Protein AF-A0AAX2ZEX8-F1 (afdb_monomer_lite)

Organism: NCBI:txid2813371

Structure (mmCIF, N/CA/C/O backbone):
data_AF-A0AAX2ZEX8-F1
#
_entry.id   AF-A0AAX2ZEX8-F1
#
loop_
_atom_site.group_PDB
_atom_site.id
_atom_site.type_symbol
_atom_site.label_atom_id
_atom_site.label_alt_id
_atom_site.label_comp_id
_atom_site.label_asym_id
_atom_site.label_entity_id
_atom_site.label_seq_id
_atom_site.pdbx_PDB_ins_code
_atom_site.Cartn_x
_atom_site.Cartn_y
_atom_site.Cartn_z
_atom_site.occupancy
_atom_site.B_iso_or_equiv
_atom_site.auth_seq_id
_atom_site.auth_comp_id
_atom_site.auth_asym_id
_atom_site.auth_atom_id
_atom_site.pdbx_PDB_model_num
ATOM 1 N N . MET A 1 1 ? 7.412 3.960 -24.741 1.00 50.50 1 MET A N 1
ATOM 2 C CA . MET A 1 1 ? 6.104 3.374 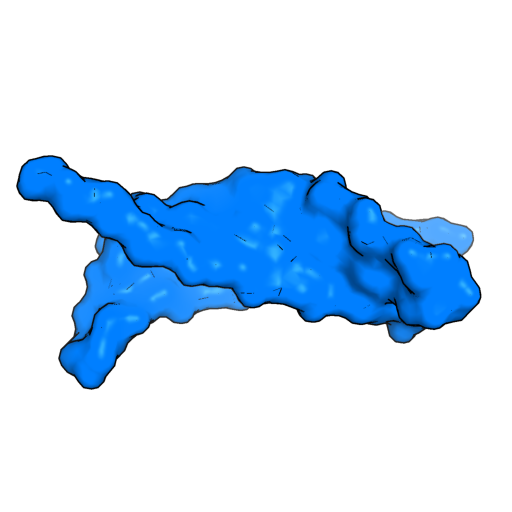-24.384 1.00 50.50 1 MET A CA 1
ATOM 3 C C . MET A 1 1 ? 5.330 4.460 -23.658 1.00 50.50 1 MET A C 1
ATOM 5 O O . MET A 1 1 ? 5.947 5.133 -22.843 1.00 50.50 1 MET A O 1
ATOM 9 N N . SER A 1 2 ? 4.070 4.743 -24.010 1.00 46.53 2 SER A N 1
ATOM 10 C CA . SER A 1 2 ? 3.271 5.671 -23.198 1.00 46.53 2 SER A CA 1
ATOM 11 C C . SER A 1 2 ? 2.874 4.932 -21.926 1.00 46.53 2 SER A C 1
ATOM 13 O O . SER A 1 2 ? 2.040 4.027 -21.977 1.00 46.53 2 SER A O 1
ATOM 15 N N . ASN A 1 3 ? 3.512 5.271 -20.812 1.00 64.06 3 ASN A N 1
ATOM 16 C CA . ASN A 1 3 ? 3.126 4.745 -19.514 1.00 64.06 3 ASN A CA 1
ATOM 17 C C . ASN A 1 3 ? 1.830 5.454 -19.136 1.00 64.06 3 ASN A C 1
ATOM 19 O O . ASN A 1 3 ? 1.839 6.625 -18.768 1.00 64.06 3 ASN A O 1
ATOM 23 N N . ASN A 1 4 ? 0.698 4.785 -19.346 1.00 79.69 4 ASN A N 1
ATOM 24 C CA . ASN A 1 4 ? -0.545 5.287 -18.791 1.00 79.69 4 ASN A CA 1
ATOM 25 C C . ASN A 1 4 ? -0.464 5.104 -17.273 1.00 79.69 4 ASN A C 1
ATOM 27 O O . ASN A 1 4 ? -0.157 3.992 -16.825 1.00 79.69 4 ASN A O 1
ATOM 31 N N . PRO A 1 5 ? -0.745 6.154 -16.488 1.00 90.56 5 PRO A N 1
ATOM 32 C CA . PRO A 1 5 ? -0.756 6.027 -15.045 1.00 90.56 5 PRO A CA 1
ATOM 33 C C . PRO A 1 5 ? -1.766 4.951 -14.640 1.00 90.56 5 PRO A C 1
ATOM 35 O O . PRO A 1 5 ? -2.898 4.901 -15.128 1.00 90.56 5 PRO A O 1
ATOM 38 N N . THR A 1 6 ? -1.334 4.068 -13.752 1.00 93.75 6 THR A N 1
ATOM 39 C CA . THR A 1 6 ? -2.128 2.976 -13.200 1.00 93.75 6 THR A CA 1
ATOM 40 C C . THR A 1 6 ? -2.717 3.411 -11.869 1.00 93.75 6 THR A C 1
ATOM 42 O O . THR A 1 6 ? -1.997 3.819 -10.958 1.00 93.75 6 THR A O 1
ATOM 45 N N . LEU A 1 7 ? -4.042 3.313 -11.763 1.00 95.38 7 LEU A N 1
ATOM 46 C CA . LEU A 1 7 ? -4.778 3.537 -10.527 1.00 95.38 7 LEU A CA 1
ATOM 47 C C . LEU A 1 7 ? -4.855 2.228 -9.737 1.00 95.38 7 LEU A C 1
ATOM 49 O O . LEU A 1 7 ? -5.413 1.242 -10.219 1.00 95.38 7 LEU A O 1
ATOM 53 N N . ILE A 1 8 ? -4.356 2.241 -8.506 1.00 95.31 8 ILE A N 1
ATOM 54 C CA . ILE A 1 8 ? -4.507 1.141 -7.555 1.00 95.31 8 ILE A CA 1
ATOM 55 C C . ILE A 1 8 ? -5.399 1.621 -6.421 1.00 95.31 8 ILE A C 1
ATOM 57 O O . ILE A 1 8 ? -5.158 2.680 -5.846 1.00 95.31 8 ILE A O 1
ATOM 61 N N . THR A 1 9 ? -6.435 0.851 -6.100 1.00 96.94 9 THR A N 1
ATOM 62 C CA . THR A 1 9 ? -7.355 1.158 -5.001 1.00 96.94 9 THR A CA 1
ATOM 63 C C . THR A 1 9 ? -7.573 -0.072 -4.145 1.00 96.94 9 THR A C 1
ATOM 65 O O . THR A 1 9 ? -7.486 -1.201 -4.629 1.00 96.94 9 THR A O 1
ATOM 68 N N . GLY A 1 10 ? -7.878 0.147 -2.874 1.00 97.06 10 GLY A N 1
ATOM 69 C CA . GLY A 1 10 ? -8.243 -0.928 -1.969 1.00 97.06 10 GLY A CA 1
ATOM 70 C C . GLY A 1 10 ? -9.030 -0.415 -0.778 1.00 97.06 10 GLY A C 1
ATOM 71 O O . GLY A 1 10 ? -9.308 0.779 -0.647 1.00 97.06 10 GLY A O 1
ATOM 72 N N . THR A 1 11 ? -9.443 -1.340 0.077 1.00 97.94 11 THR A N 1
ATOM 73 C CA . THR A 1 11 ? -10.195 -1.049 1.299 1.00 97.94 11 THR A CA 1
ATOM 74 C C . THR A 1 11 ? -9.596 -1.846 2.448 1.00 97.94 11 THR A C 1
ATOM 76 O O . THR A 1 11 ? -9.315 -3.031 2.287 1.00 97.94 11 THR A O 1
ATOM 79 N N . ILE A 1 12 ? -9.381 -1.188 3.585 1.00 97.12 12 ILE A N 1
ATOM 80 C CA . ILE A 1 12 ? -8.877 -1.799 4.814 1.00 97.12 12 ILE A CA 1
ATOM 81 C C . ILE A 1 12 ? -10.047 -2.022 5.773 1.00 97.12 12 ILE A C 1
ATOM 83 O O . ILE A 1 12 ? -10.772 -1.083 6.121 1.00 97.12 12 ILE A O 1
ATOM 87 N N . THR A 1 13 ? -10.205 -3.264 6.220 1.00 97.38 13 THR A N 1
ATOM 88 C CA . THR A 1 13 ? -11.138 -3.659 7.278 1.00 97.38 13 THR A CA 1
ATOM 89 C C . THR A 1 13 ? -10.398 -4.368 8.407 1.00 97.38 13 THR A C 1
ATOM 91 O O . THR A 1 13 ? -9.333 -4.942 8.183 1.00 97.38 13 THR A O 1
ATOM 94 N N . ASP A 1 14 ? -10.965 -4.335 9.608 1.00 95.56 14 ASP A N 1
ATOM 95 C CA . ASP A 1 14 ? -10.535 -5.183 10.720 1.00 95.56 14 ASP A CA 1
ATOM 96 C C . ASP A 1 14 ? -11.089 -6.615 10.583 1.00 95.56 14 ASP A C 1
ATOM 98 O O . ASP A 1 14 ? -11.810 -6.943 9.631 1.00 95.56 14 ASP A O 1
ATOM 102 N N . GLU A 1 15 ? -10.761 -7.480 11.541 1.00 95.81 15 GLU A N 1
ATOM 103 C CA . GLU A 1 15 ? -11.209 -8.874 11.588 1.00 95.81 15 GLU A CA 1
ATOM 104 C C . GLU A 1 15 ? -12.734 -9.042 11.720 1.00 95.81 15 GLU A C 1
ATOM 106 O O . GLU A 1 15 ? -13.261 -10.124 11.459 1.00 95.81 15 GLU A O 1
ATOM 111 N N . ASN A 1 16 ? -13.454 -7.976 12.083 1.00 97.44 16 ASN A N 1
ATOM 112 C CA . ASN A 1 16 ? -14.910 -7.941 12.204 1.00 97.44 16 ASN A CA 1
ATOM 113 C C . ASN A 1 16 ? -15.585 -7.310 10.970 1.00 97.44 16 ASN A C 1
ATOM 115 O O . ASN A 1 16 ? -16.779 -7.002 11.014 1.00 97.44 16 ASN A O 1
ATOM 119 N N . ASN A 1 17 ? -14.848 -7.121 9.866 1.00 96.44 17 ASN A N 1
ATOM 120 C CA . ASN A 1 17 ? -15.286 -6.438 8.640 1.00 96.44 17 ASN A CA 1
ATOM 121 C C . ASN A 1 17 ? -15.664 -4.958 8.837 1.00 96.44 17 ASN A C 1
ATOM 123 O O . ASN A 1 17 ? -16.413 -4.392 8.033 1.00 96.44 17 ASN A O 1
ATOM 127 N N . LYS A 1 18 ? -15.161 -4.297 9.883 1.00 97.62 18 LYS A N 1
ATOM 128 C CA . LYS A 1 18 ? -15.371 -2.861 10.082 1.00 97.62 18 LYS A CA 1
ATOM 129 C C . LYS A 1 18 ? -14.276 -2.070 9.373 1.00 97.62 18 LYS A C 1
ATOM 131 O O . LYS A 1 18 ? -13.103 -2.420 9.442 1.00 97.62 18 LYS A O 1
ATOM 136 N N . TYR A 1 19 ? -14.654 -0.975 8.715 1.00 97.88 19 TYR A N 1
ATOM 137 C CA . TYR A 1 19 ? -13.700 -0.096 8.039 1.00 97.88 19 TYR A CA 1
ATOM 138 C C . TYR A 1 19 ? -12.689 0.517 9.010 1.00 97.88 19 TYR A C 1
ATOM 140 O O . TYR A 1 19 ? -13.060 1.040 10.067 1.00 97.88 19 TYR A O 1
ATOM 148 N N . VAL A 1 20 ? -11.416 0.499 8.613 1.00 97.44 20 VAL A N 1
ATOM 149 C CA . VAL A 1 20 ? -10.311 1.068 9.390 1.00 97.44 20 VAL A CA 1
ATOM 150 C C . VAL A 1 20 ? -9.855 2.360 8.733 1.00 97.44 20 VAL A C 1
ATOM 152 O O . VAL A 1 20 ? -9.253 2.339 7.667 1.00 97.44 20 VAL A O 1
ATOM 155 N N . SER A 1 21 ? -10.118 3.487 9.388 1.00 97.00 21 SER A N 1
ATOM 156 C CA . SER A 1 21 ? -9.616 4.793 8.957 1.00 97.00 21 SER A CA 1
ATOM 157 C C . SER A 1 21 ? -8.206 5.061 9.475 1.00 97.00 21 SER A C 1
ATOM 159 O O . SER A 1 21 ? -7.879 4.637 10.587 1.00 97.00 21 SER A O 1
ATOM 161 N N . LYS A 1 22 ? -7.426 5.869 8.748 1.00 96.69 22 LYS A N 1
ATOM 162 C CA . LYS A 1 22 ? -6.076 6.326 9.134 1.00 96.69 22 LYS A CA 1
ATOM 163 C C . LYS A 1 22 ? -5.019 5.218 9.254 1.00 96.69 22 LYS A C 1
ATOM 165 O O . LYS A 1 22 ? -3.944 5.477 9.789 1.00 96.69 22 LYS A O 1
ATOM 170 N N . ALA A 1 23 ? -5.279 4.012 8.749 1.00 97.25 23 ALA A N 1
AT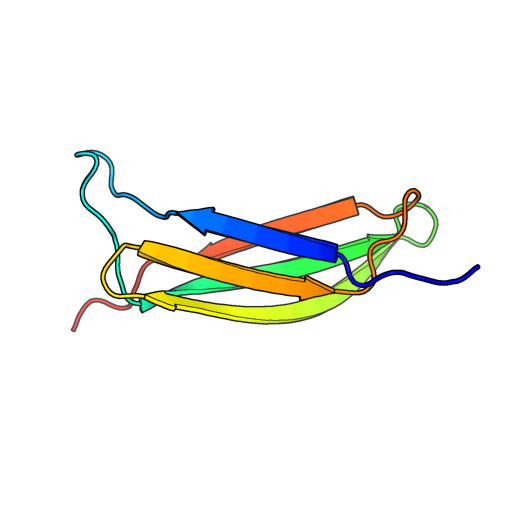OM 171 C CA . ALA A 1 23 ? -4.201 3.063 8.476 1.00 97.25 23 ALA A CA 1
ATOM 172 C C . ALA A 1 23 ? -3.248 3.674 7.440 1.00 97.25 23 ALA A C 1
ATOM 174 O O . ALA A 1 23 ? -3.723 4.301 6.486 1.00 97.25 23 ALA A O 1
ATOM 175 N N . VAL A 1 24 ? -1.941 3.491 7.629 1.00 97.50 24 VAL A N 1
ATOM 176 C CA . VAL A 1 24 ? -0.911 3.907 6.667 1.00 97.50 24 VAL A CA 1
ATOM 177 C C . VAL A 1 24 ? -0.686 2.764 5.694 1.00 97.50 24 VAL A C 1
ATOM 179 O O . VAL A 1 24 ? -0.472 1.628 6.111 1.00 97.50 24 VAL A O 1
ATOM 182 N N . ILE A 1 25 ? -0.708 3.068 4.403 1.00 98.06 25 ILE A N 1
ATOM 183 C CA . ILE A 1 25 ? -0.356 2.126 3.347 1.00 98.06 25 ILE A CA 1
ATOM 184 C C . ILE A 1 25 ? 0.909 2.658 2.681 1.00 98.06 25 ILE A C 1
ATOM 186 O O . ILE A 1 25 ? 0.904 3.785 2.187 1.00 98.06 25 ILE A O 1
ATOM 190 N N . GLN A 1 26 ? 1.978 1.866 2.688 1.00 98.00 26 GLN A N 1
ATOM 191 C CA . GLN A 1 26 ? 3.199 2.095 1.915 1.00 98.00 26 GLN A CA 1
ATOM 192 C C . GLN A 1 26 ? 3.145 1.270 0.636 1.00 98.00 26 GLN A C 1
ATOM 194 O O . GLN A 1 26 ? 2.711 0.116 0.669 1.00 98.00 26 GLN A O 1
ATOM 199 N N . LEU A 1 27 ? 3.623 1.847 -0.463 1.00 98.06 27 LEU A N 1
ATOM 200 C CA . LEU A 1 27 ? 3.815 1.151 -1.727 1.00 98.06 27 LEU A CA 1
ATOM 201 C C . LEU A 1 27 ? 5.283 1.229 -2.144 1.00 98.06 27 LEU A C 1
ATOM 203 O O . LEU A 1 27 ? 5.854 2.320 -2.233 1.00 98.06 27 LEU A O 1
ATOM 207 N N . VAL A 1 28 ? 5.868 0.072 -2.440 1.00 97.56 28 VAL A N 1
ATOM 208 C CA . VAL A 1 28 ? 7.221 -0.039 -2.994 1.00 97.56 28 VAL A CA 1
ATOM 209 C C . VAL A 1 28 ? 7.204 -0.771 -4.330 1.00 97.56 28 VAL A C 1
ATOM 211 O O . VAL A 1 28 ? 6.367 -1.645 -4.570 1.00 97.56 28 VAL A O 1
ATOM 214 N N . GLN A 1 29 ? 8.148 -0.414 -5.195 1.00 97.19 29 GLN A N 1
ATOM 215 C CA . GLN A 1 29 ? 8.460 -1.126 -6.429 1.00 97.19 29 GLN A CA 1
ATOM 216 C C . GLN A 1 29 ? 9.734 -1.945 -6.236 1.00 97.19 29 GLN A C 1
ATOM 218 O O . GLN A 1 29 ? 10.726 -1.438 -5.713 1.00 97.19 29 GLN A O 1
ATOM 223 N N . ILE A 1 30 ? 9.724 -3.188 -6.701 1.00 97.38 30 ILE A N 1
ATOM 224 C CA . ILE A 1 30 ? 10.836 -4.126 -6.594 1.00 97.38 30 ILE A CA 1
ATOM 225 C C . ILE A 1 30 ? 11.259 -4.549 -8.000 1.00 97.38 30 ILE A C 1
ATOM 227 O O . ILE A 1 30 ? 10.515 -5.243 -8.702 1.00 97.38 30 ILE A O 1
ATOM 231 N N . ASP A 1 31 ? 12.481 -4.179 -8.377 1.00 95.94 31 ASP A N 1
ATOM 232 C CA . ASP A 1 31 ? 13.175 -4.751 -9.528 1.00 95.94 31 ASP A CA 1
A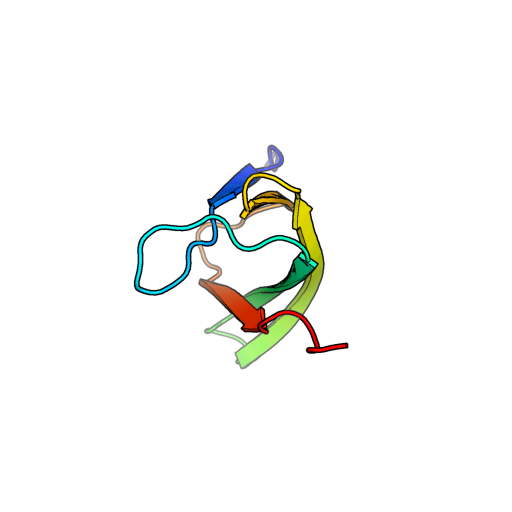TOM 233 C C . ASP A 1 31 ? 13.922 -6.007 -9.066 1.00 95.94 31 ASP A C 1
ATOM 235 O O . ASP A 1 31 ? 14.955 -5.931 -8.394 1.00 95.94 31 ASP A O 1
ATOM 239 N N . LYS A 1 32 ? 13.395 -7.185 -9.414 1.00 89.19 32 LYS A N 1
ATOM 240 C CA . LYS A 1 32 ? 13.998 -8.468 -9.018 1.00 89.19 32 LYS A CA 1
ATOM 241 C C . LYS A 1 32 ? 15.302 -8.780 -9.741 1.00 89.19 32 LYS A C 1
ATOM 243 O O . LYS A 1 32 ? 16.097 -9.555 -9.216 1.00 89.19 32 LYS A O 1
ATOM 248 N N . ASN A 1 33 ? 15.518 -8.211 -10.923 1.00 92.38 33 ASN A N 1
ATOM 249 C CA . ASN A 1 33 ? 16.725 -8.465 -11.702 1.00 92.38 33 ASN A CA 1
ATOM 250 C C . ASN A 1 33 ? 17.907 -7.691 -11.116 1.00 92.38 33 ASN A C 1
ATOM 252 O O . ASN A 1 33 ? 19.025 -8.202 -11.082 1.00 92.38 33 ASN A O 1
ATOM 256 N N . LEU A 1 34 ? 17.647 -6.473 -10.633 1.00 92.44 34 LEU A N 1
ATOM 257 C CA . LEU A 1 34 ? 18.657 -5.593 -10.041 1.00 92.44 34 LEU A CA 1
ATOM 258 C C . LEU A 1 34 ? 18.712 -5.661 -8.509 1.00 92.44 34 LEU A C 1
ATOM 260 O O . LEU A 1 34 ? 19.639 -5.117 -7.912 1.00 92.44 34 LEU A O 1
ATOM 264 N N . ASN A 1 35 ? 17.745 -6.332 -7.875 1.00 90.81 35 ASN A N 1
ATOM 265 C CA . ASN A 1 35 ? 17.567 -6.382 -6.423 1.00 90.81 35 ASN A CA 1
ATOM 266 C C . ASN A 1 35 ? 17.445 -4.977 -5.795 1.00 90.81 35 ASN A C 1
ATOM 268 O O . ASN A 1 35 ? 18.006 -4.699 -4.734 1.00 90.81 35 ASN A O 1
ATOM 272 N N . ILE A 1 36 ? 16.732 -4.080 -6.483 1.00 96.06 36 ILE A N 1
ATOM 273 C CA . ILE A 1 36 ? 16.494 -2.697 -6.056 1.00 96.06 36 ILE A CA 1
ATOM 274 C C . ILE A 1 36 ? 15.055 -2.572 -5.563 1.00 96.06 36 ILE A C 1
ATOM 276 O O . ILE A 1 36 ? 14.119 -3.009 -6.233 1.00 96.06 36 ILE A O 1
ATOM 280 N N . ILE A 1 37 ? 14.889 -1.917 -4.415 1.00 96.94 37 ILE A N 1
ATOM 281 C CA . ILE A 1 37 ? 13.592 -1.529 -3.861 1.00 96.94 37 ILE A CA 1
ATOM 282 C C . ILE A 1 37 ? 13.495 -0.005 -3.935 1.00 96.94 37 ILE A C 1
ATOM 284 O O . ILE A 1 37 ? 14.388 0.697 -3.462 1.00 96.94 37 ILE A O 1
ATOM 288 N N . THR A 1 38 ? 12.431 0.500 -4.552 1.00 97.06 38 THR A N 1
ATOM 289 C CA . THR A 1 38 ? 12.150 1.936 -4.680 1.00 97.06 38 THR A CA 1
ATOM 290 C C . THR A 1 38 ? 10.867 2.273 -3.935 1.00 97.06 38 THR A C 1
ATOM 292 O O . THR A 1 38 ? 9.814 1.708 -4.233 1.00 97.06 38 THR A O 1
ATOM 295 N N . ASP A 1 39 ? 10.938 3.217 -2.998 1.00 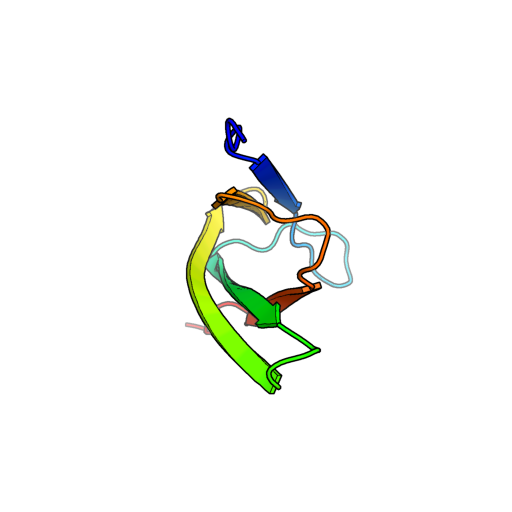96.88 39 ASP A N 1
ATOM 296 C CA . ASP A 1 39 ? 9.754 3.766 -2.339 1.00 96.88 39 ASP A CA 1
ATOM 297 C C . ASP A 1 39 ? 8.933 4.601 -3.329 1.00 96.88 39 ASP A C 1
ATOM 299 O O . ASP A 1 39 ? 9.418 5.600 -3.863 1.00 96.88 39 ASP A O 1
ATOM 303 N N . LEU A 1 40 ? 7.678 4.204 -3.561 1.00 96.56 40 LEU A N 1
ATOM 304 C CA . LEU A 1 40 ? 6.741 4.964 -4.397 1.00 96.56 40 LEU A CA 1
ATOM 305 C C . LEU A 1 40 ? 5.878 5.928 -3.578 1.00 96.56 40 LEU A C 1
ATOM 307 O O . LEU A 1 40 ? 5.317 6.875 -4.129 1.00 96.56 40 LEU A O 1
ATOM 311 N N . GLY A 1 41 ? 5.789 5.716 -2.263 1.00 96.88 41 GLY A N 1
ATOM 312 C CA . GLY A 1 41 ? 5.185 6.651 -1.322 1.00 96.88 41 GLY A CA 1
ATOM 313 C C . GLY A 1 41 ? 4.203 6.003 -0.352 1.00 96.88 41 GLY A C 1
ATOM 314 O O . GLY A 1 41 ? 4.128 4.781 -0.212 1.00 96.88 41 GLY A O 1
ATOM 315 N N . PHE A 1 42 ? 3.442 6.864 0.322 1.00 97.31 42 PHE A N 1
ATOM 316 C CA . PHE A 1 42 ? 2.505 6.492 1.375 1.00 97.31 42 PHE A CA 1
ATOM 317 C C . PHE A 1 42 ? 1.165 7.196 1.182 1.00 97.31 42 PHE A C 1
ATOM 319 O O . PHE A 1 42 ? 1.105 8.320 0.682 1.00 97.31 42 PHE A O 1
ATOM 326 N N . THR A 1 43 ? 0.094 6.562 1.647 1.00 97.19 43 THR A N 1
ATOM 327 C CA . THR A 1 43 ? -1.228 7.180 1.767 1.00 97.19 43 THR A CA 1
ATOM 328 C C . THR A 1 43 ? -1.913 6.734 3.057 1.00 97.19 43 THR A C 1
ATOM 330 O O . THR A 1 43 ? -1.465 5.801 3.729 1.00 97.19 43 THR A O 1
ATOM 333 N N . LEU A 1 44 ? -3.002 7.411 3.407 1.00 97.31 44 LEU A N 1
ATOM 334 C CA . LEU A 1 44 ? -3.860 7.054 4.530 1.00 97.31 44 LEU A CA 1
ATOM 335 C C . LEU A 1 44 ? -5.203 6.556 4.009 1.00 97.31 44 LEU A C 1
ATOM 337 O O . LEU A 1 44 ? -5.757 7.112 3.061 1.00 97.31 44 LEU A O 1
ATOM 341 N N . SER A 1 45 ? -5.747 5.544 4.673 1.00 98.00 45 SER A N 1
ATOM 342 C CA . SER A 1 45 ? -7.141 5.149 4.466 1.00 98.00 45 SER A CA 1
ATOM 343 C C . SER A 1 45 ? -8.110 6.218 4.984 1.00 98.00 45 SER A C 1
ATOM 345 O O . SER A 1 45 ? -7.906 6.808 6.052 1.00 98.00 45 SER A O 1
ATOM 347 N N . ASP A 1 46 ? -9.182 6.461 4.232 1.00 97.88 46 ASP A N 1
ATOM 348 C CA . ASP A 1 46 ? -10.236 7.410 4.595 1.00 97.88 46 ASP A CA 1
ATOM 349 C C . ASP A 1 46 ? -11.204 6.851 5.661 1.00 97.88 46 ASP A C 1
ATOM 351 O O . ASP A 1 46 ? -11.015 5.767 6.213 1.00 97.88 46 ASP A O 1
ATOM 355 N N . ILE A 1 47 ? -12.277 7.591 5.965 1.00 97.31 47 ILE A N 1
ATOM 356 C CA . ILE A 1 47 ? -13.307 7.166 6.933 1.00 97.31 47 ILE A CA 1
ATOM 357 C C . ILE A 1 47 ? -14.031 5.861 6.550 1.00 97.31 47 ILE A C 1
ATOM 359 O O . ILE A 1 47 ? -14.637 5.230 7.411 1.00 97.31 47 ILE A O 1
ATOM 363 N N . ASN A 1 48 ? -13.971 5.458 5.279 1.00 98.06 48 ASN A N 1
ATOM 364 C CA . ASN A 1 48 ? -14.540 4.222 4.744 1.00 98.06 48 ASN A CA 1
ATOM 365 C C . ASN A 1 48 ? -13.457 3.152 4.519 1.00 98.06 48 ASN A C 1
ATOM 367 O O . ASN A 1 48 ? -13.692 2.181 3.801 1.00 98.06 48 ASN A O 1
ATOM 371 N N . GLY 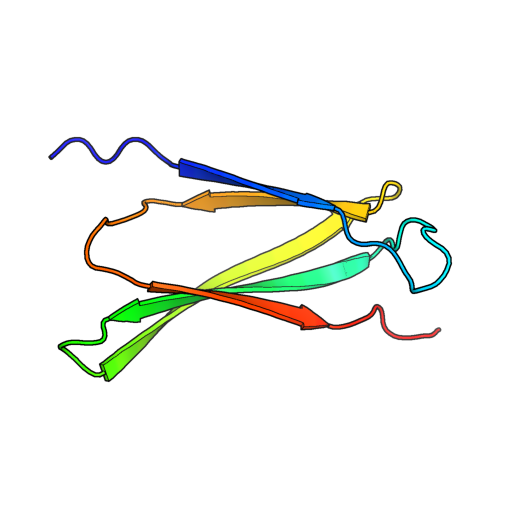A 1 49 ? -12.257 3.340 5.076 1.00 97.94 49 GLY A N 1
ATOM 372 C CA . GLY A 1 49 ? -11.129 2.431 4.911 1.00 97.94 49 GLY A CA 1
ATOM 373 C C . GLY A 1 49 ? -10.515 2.435 3.511 1.00 97.94 49 GLY A C 1
ATOM 374 O O . GLY A 1 49 ? -9.656 1.600 3.230 1.00 97.94 49 GLY A O 1
ATOM 375 N N . LYS A 1 50 ? -10.934 3.332 2.612 1.00 98.50 50 LYS A N 1
ATOM 376 C CA . LYS A 1 50 ? -10.489 3.342 1.214 1.00 98.50 50 LYS A CA 1
ATOM 377 C C . LYS A 1 50 ? -9.151 4.044 1.066 1.00 98.50 50 LYS A C 1
ATOM 379 O O . LYS A 1 50 ? -8.914 5.069 1.699 1.00 98.50 50 LYS A O 1
ATOM 384 N N . TYR A 1 51 ? -8.313 3.529 0.175 1.00 98.00 51 TYR A N 1
ATOM 385 C CA . TYR A 1 51 ? -7.061 4.165 -0.226 1.00 98.00 51 TYR A CA 1
ATOM 386 C C . TYR A 1 51 ? -6.882 4.121 -1.744 1.00 98.00 51 TYR A C 1
ATOM 388 O O . TYR A 1 51 ? -7.484 3.288 -2.428 1.00 98.00 51 TYR A O 1
ATOM 396 N N . GLN A 1 52 ? -6.036 5.014 -2.263 1.00 97.75 52 GLN A N 1
ATOM 397 C CA . GLN A 1 52 ? -5.681 5.058 -3.678 1.00 97.75 52 GLN A CA 1
ATOM 398 C C . GLN A 1 52 ? -4.214 5.442 -3.897 1.00 97.75 52 GLN A C 1
ATOM 400 O O . GLN A 1 52 ? -3.673 6.273 -3.165 1.00 97.75 52 GLN A O 1
ATOM 405 N N . PHE A 1 53 ? -3.618 4.879 -4.946 1.00 97.50 53 PHE A N 1
ATOM 406 C CA . PHE A 1 53 ? -2.333 5.266 -5.523 1.00 97.50 53 PHE A CA 1
ATOM 407 C C . PHE A 1 53 ? -2.488 5.468 -7.027 1.00 97.50 53 PHE A C 1
ATOM 409 O O . PHE A 1 53 ? -3.230 4.737 -7.680 1.00 97.50 53 PHE A O 1
ATOM 416 N N . VAL A 1 54 ? -1.749 6.427 -7.576 1.00 96.00 54 VAL A N 1
ATOM 417 C CA . VAL A 1 54 ? -1.588 6.598 -9.021 1.00 96.00 54 VAL A CA 1
ATOM 418 C C . VAL A 1 54 ? -0.098 6.534 -9.308 1.00 96.00 54 VAL A C 1
ATOM 420 O O . VAL A 1 54 ? 0.649 7.375 -8.812 1.00 96.00 54 VAL A O 1
ATOM 423 N N . ILE A 1 55 ? 0.331 5.514 -10.047 1.00 94.88 55 ILE A N 1
ATOM 424 C CA . ILE A 1 55 ? 1.748 5.245 -10.317 1.00 94.88 55 ILE A CA 1
ATOM 425 C C . ILE A 1 55 ? 1.974 4.953 -11.795 1.00 94.88 55 ILE A C 1
ATOM 427 O O . ILE A 1 55 ? 1.068 4.486 -12.483 1.00 94.88 55 ILE A O 1
ATOM 431 N N . ASP A 1 56 ? 3.201 5.128 -12.265 1.00 92.88 56 ASP A N 1
ATOM 432 C CA . ASP A 1 56 ? 3.636 4.487 -13.502 1.00 92.88 56 ASP A CA 1
ATOM 433 C C . ASP A 1 56 ? 3.994 3.032 -13.187 1.00 92.88 56 ASP A C 1
ATOM 435 O O . ASP A 1 56 ? 5.002 2.762 -12.535 1.00 92.88 56 ASP A O 1
ATOM 439 N N . ALA A 1 57 ? 3.133 2.097 -13.597 1.00 91.06 57 ALA A N 1
ATOM 440 C CA . ALA A 1 57 ? 3.349 0.673 -13.374 1.00 91.06 57 ALA A CA 1
ATOM 441 C C . ALA A 1 57 ? 4.049 0.018 -14.573 1.00 91.06 57 ALA A C 1
ATOM 443 O O . ALA A 1 57 ? 3.710 0.281 -15.729 1.00 91.06 57 ALA A O 1
ATOM 444 N N . TYR A 1 58 ? 4.985 -0.882 -14.290 1.00 91.19 58 TYR A N 1
ATOM 445 C CA . TYR A 1 58 ? 5.798 -1.596 -15.267 1.00 91.19 58 TYR A CA 1
ATOM 446 C C . TYR A 1 58 ? 5.568 -3.103 -15.124 1.00 91.19 58 TYR A C 1
ATOM 448 O O . TYR A 1 58 ? 5.531 -3.636 -14.016 1.00 91.19 58 TYR A O 1
ATOM 456 N N . SER A 1 59 ? 5.390 -3.806 -16.245 1.00 90.38 59 SER A N 1
ATOM 457 C CA . SER A 1 59 ? 5.014 -5.231 -16.256 1.00 90.38 59 SER A CA 1
ATOM 458 C C . SER A 1 59 ? 6.109 -6.181 -15.764 1.00 90.38 59 SER A C 1
ATOM 460 O O . SER A 1 59 ? 5.827 -7.335 -15.456 1.00 90.38 59 SER A O 1
ATOM 462 N N . ASP A 1 60 ? 7.356 -5.724 -15.754 1.00 91.12 60 ASP A N 1
ATOM 463 C CA . ASP A 1 60 ? 8.548 -6.452 -15.317 1.00 91.12 60 ASP A CA 1
ATOM 464 C C . ASP A 1 60 ? 8.937 -6.157 -13.859 1.00 91.12 60 ASP A C 1
ATOM 466 O O . ASP A 1 60 ? 9.883 -6.749 -13.338 1.00 91.12 60 ASP A O 1
ATOM 470 N N . MET A 1 61 ? 8.181 -5.289 -13.184 1.00 94.50 61 MET A N 1
ATOM 471 C CA . MET A 1 61 ? 8.382 -4.930 -11.785 1.00 94.50 61 MET A CA 1
ATOM 472 C C . MET A 1 61 ? 7.388 -5.654 -10.878 1.00 94.50 61 MET A C 1
ATOM 474 O O . MET A 1 61 ? 6.277 -6.008 -11.276 1.00 94.50 61 MET A O 1
ATOM 478 N N . PHE A 1 62 ? 7.777 -5.843 -9.619 1.00 95.19 62 PHE A N 1
ATOM 479 C CA . PHE A 1 62 ? 6.872 -6.283 -8.560 1.00 95.19 62 PHE A CA 1
ATOM 480 C C . PHE A 1 62 ? 6.479 -5.095 -7.688 1.00 95.19 62 PHE A C 1
ATOM 482 O O . PHE A 1 62 ? 7.261 -4.166 -7.507 1.00 95.19 62 PHE A O 1
ATOM 489 N N . TYR A 1 63 ? 5.273 -5.142 -7.132 1.00 95.31 63 TYR A N 1
ATOM 490 C CA . TYR A 1 63 ? 4.738 -4.103 -6.260 1.00 95.31 63 TYR A CA 1
ATOM 491 C C . TYR A 1 63 ? 4.323 -4.729 -4.939 1.00 95.31 63 TYR A C 1
ATOM 493 O O . TYR A 1 63 ? 3.605 -5.731 -4.931 1.00 95.31 63 TYR A O 1
ATOM 501 N N . GLU A 1 64 ? 4.783 -4.151 -3.837 1.00 96.25 64 GLU A N 1
ATOM 502 C CA . GLU A 1 64 ? 4.494 -4.639 -2.492 1.00 96.25 64 G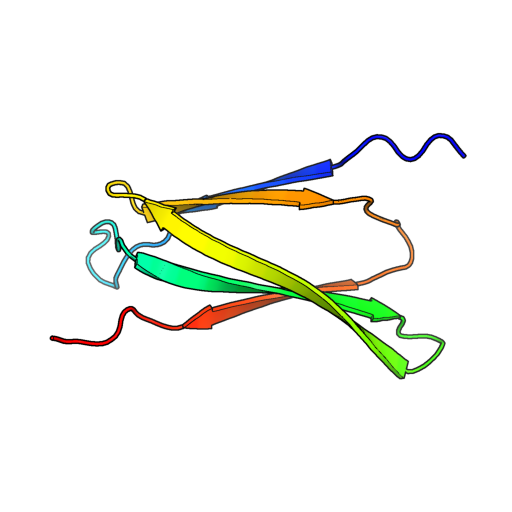LU A CA 1
ATOM 503 C C . GLU A 1 64 ? 3.806 -3.548 -1.671 1.00 96.25 64 GLU A C 1
ATOM 505 O O . GLU A 1 64 ? 4.190 -2.376 -1.710 1.00 96.25 64 GLU A O 1
ATOM 510 N N . PHE A 1 65 ? 2.764 -3.960 -0.946 1.00 96.56 65 PHE A N 1
ATOM 511 C CA . PHE A 1 65 ? 2.008 -3.114 -0.035 1.00 96.56 65 PHE A CA 1
ATOM 512 C C . PHE A 1 65 ? 2.333 -3.494 1.400 1.00 96.56 65 PHE A C 1
ATOM 514 O O . PHE A 1 65 ? 2.124 -4.642 1.796 1.00 96.56 65 PHE A O 1
ATOM 521 N N . THR A 1 66 ? 2.724 -2.504 2.195 1.00 97.38 66 THR A N 1
ATOM 522 C CA . THR A 1 66 ? 2.846 -2.657 3.646 1.00 97.38 66 THR A CA 1
ATOM 523 C C . THR A 1 66 ? 1.775 -1.817 4.316 1.00 97.38 66 THR A C 1
ATOM 525 O O . THR A 1 66 ? 1.661 -0.618 4.063 1.00 97.38 66 THR A O 1
ATOM 528 N N . ILE A 1 67 ? 0.963 -2.453 5.158 1.00 96.38 67 ILE A N 1
ATOM 529 C CA . ILE A 1 67 ? -0.140 -1.803 5.866 1.00 96.38 67 ILE A CA 1
ATOM 530 C C . ILE A 1 67 ? 0.234 -1.710 7.340 1.00 96.38 67 ILE A C 1
ATOM 532 O O . ILE A 1 67 ? 0.447 -2.727 7.999 1.00 96.38 67 ILE A O 1
ATOM 536 N N . PHE A 1 68 ? 0.272 -0.488 7.861 1.00 96.12 68 PHE A N 1
ATOM 537 C CA . PHE A 1 68 ? 0.457 -0.226 9.280 1.00 96.12 68 PHE A CA 1
ATOM 538 C C . PHE A 1 68 ? -0.890 0.175 9.890 1.00 96.12 68 PHE A C 1
ATOM 540 O O . PHE A 1 68 ? -1.550 1.086 9.365 1.00 96.12 68 PHE A O 1
ATOM 547 N N . PRO A 1 69 ? -1.324 -0.473 10.986 1.00 94.06 69 PRO A N 1
ATOM 548 C CA . PRO A 1 69 ? -2.541 -0.069 11.672 1.00 94.06 69 PRO A CA 1
ATOM 549 C C . PRO A 1 69 ? -2.404 1.376 12.182 1.00 94.06 69 PRO A C 1
ATOM 551 O O . PRO A 1 69 ? -1.290 1.823 12.472 1.00 94.06 69 PRO A O 1
ATOM 554 N N . PRO A 1 70 ? -3.515 2.124 12.300 1.00 94.25 70 PRO A N 1
ATOM 555 C CA . PRO A 1 70 ? -3.479 3.456 12.888 1.00 94.25 70 PRO A CA 1
ATOM 556 C C . PRO A 1 70 ? -2.892 3.390 14.303 1.00 94.25 70 PRO A C 1
ATOM 558 O O . PRO A 1 70 ? -3.198 2.472 15.067 1.00 94.25 70 PRO A O 1
ATOM 561 N N . LEU A 1 71 ? -2.071 4.380 14.665 1.00 85.38 71 LEU A N 1
ATOM 562 C CA . LEU A 1 71 ? -1.611 4.527 16.044 1.00 85.38 71 LEU A CA 1
ATOM 563 C C . LEU A 1 71 ? -2.841 4.723 16.940 1.00 85.38 71 LEU A C 1
ATOM 565 O O . LEU A 1 71 ? -3.644 5.628 16.702 1.00 85.38 71 LEU A O 1
ATOM 569 N N . GLN A 1 72 ? -3.005 3.853 17.937 1.00 68.31 72 GLN A N 1
ATOM 570 C CA . GLN A 1 72 ? -4.022 4.040 18.967 1.00 68.31 72 GLN A CA 1
ATOM 571 C C . GLN A 1 72 ? -3.676 5.323 19.732 1.00 68.31 72 GLN A C 1
ATOM 573 O O . GLN A 1 72 ? -2.547 5.471 20.202 1.00 68.31 72 GLN A O 1
ATOM 578 N N . ALA A 1 73 ? -4.622 6.260 19.779 1.00 56.31 73 ALA A N 1
ATOM 579 C CA . ALA A 1 73 ? -4.557 7.437 20.640 1.00 56.31 73 ALA A CA 1
ATOM 580 C C . ALA A 1 73 ? -5.203 7.124 21.991 1.00 56.31 73 ALA A C 1
ATOM 582 O O . ALA A 1 73 ? -6.209 6.374 21.983 1.00 56.31 73 ALA A O 1
#

Radius of gyration: 14.04 Å; chains: 1; bounding box: 34×16×45 Å

Secondary structure (DSSP, 8-state):
---PPEEEEEE-B-TTS-B--S-EEEEEEEETTTTEEEEEEEEE--TTSEEEEEE---TTSEEEEEEEPPPP-

pLDDT: mean 92.91, std 10.41, range [46.53, 98.5]

InterPro domains:
  IPR008969 Carboxypeptidase-like, regulatory domain superfamily [SSF49464] (8-55)

Sequence (73 aa):
MSNNPTLITGTITDENNKYVSKAVIQLVQIDKNLNIITDLGFTLSDINGKYQFVIDAYSDMFYEFTIFPPLQA

Foldseek 3Di:
DPQDWDKDKDFDADPVRQGAWFKKKWKWKAQPVVRDIGTPDIDTQHPRRMDMDTGRDDPNIDMDIDIGHHDDD